Protein AF-A0A4Q2X5S0-F1 (afdb_monomer_lite)

pLDDT: mean 94.08, std 6.02, range [58.75, 98.62]

Radius of gyration: 14.0 Å; chains: 1; bounding box: 38×25×40 Å

Structure (mmCIF, N/CA/C/O backbone):
data_AF-A0A4Q2X5S0-F1
#
_entry.id   AF-A0A4Q2X5S0-F1
#
loop_
_atom_site.group_PDB
_atom_site.id
_atom_site.type_symbol
_atom_site.label_atom_id
_atom_site.label_alt_id
_atom_site.label_comp_id
_atom_site.label_asym_id
_atom_site.label_entity_id
_atom_site.label_seq_id
_atom_site.pdbx_PDB_ins_code
_atom_site.Cartn_x
_atom_site.Cartn_y
_atom_site.Cartn_z
_atom_site.occupancy
_atom_site.B_iso_or_equiv
_atom_site.auth_seq_id
_atom_site.auth_comp_id
_atom_site.auth_asym_id
_atom_site.auth_atom_id
_atom_site.pdbx_PDB_model_num
ATOM 1 N N . THR A 1 1 ? 21.268 5.334 -19.667 1.00 58.75 1 THR A N 1
ATOM 2 C CA . THR A 1 1 ? 20.579 6.146 -18.647 1.00 58.75 1 THR A CA 1
ATOM 3 C C . THR A 1 1 ? 20.308 5.276 -17.442 1.00 58.75 1 THR A C 1
ATOM 5 O O . THR A 1 1 ? 19.791 4.166 -17.600 1.00 58.75 1 THR A O 1
ATOM 8 N N . ASP A 1 2 ? 20.711 5.766 -16.274 1.00 85.69 2 ASP A N 1
ATOM 9 C CA . ASP A 1 2 ? 20.894 4.976 -15.047 1.00 85.69 2 ASP A CA 1
ATOM 10 C C . ASP A 1 2 ? 19.651 4.948 -14.141 1.00 85.69 2 ASP A C 1
ATOM 12 O O . ASP A 1 2 ? 19.705 4.441 -13.032 1.00 85.69 2 ASP A O 1
ATOM 16 N N . GLY A 1 3 ? 18.502 5.426 -14.635 1.00 94.69 3 GLY A N 1
ATOM 17 C CA . GLY A 1 3 ? 17.249 5.488 -13.875 1.00 94.69 3 GLY A CA 1
ATOM 18 C C . GLY A 1 3 ? 17.103 6.769 -13.048 1.00 94.69 3 GLY A C 1
ATOM 19 O O . GLY A 1 3 ? 17.934 7.672 -13.116 1.00 94.69 3 GLY A O 1
ATOM 20 N N . TRP A 1 4 ? 16.010 6.853 -12.294 1.00 95.94 4 TRP A N 1
ATOM 21 C CA . TRP A 1 4 ? 15.660 7.961 -11.409 1.00 95.94 4 TRP A CA 1
ATOM 22 C C . TRP A 1 4 ? 15.811 7.544 -9.952 1.00 95.94 4 TRP A C 1
ATOM 24 O O . TRP A 1 4 ? 15.321 6.489 -9.553 1.00 95.94 4 TRP A O 1
ATOM 34 N N . ASN A 1 5 ? 16.440 8.400 -9.147 1.00 95.69 5 ASN A N 1
ATOM 35 C CA . ASN A 1 5 ? 16.454 8.241 -7.697 1.00 95.69 5 ASN A CA 1
ATOM 36 C C . ASN A 1 5 ? 15.130 8.751 -7.116 1.00 95.69 5 ASN A C 1
ATOM 38 O O . ASN A 1 5 ? 14.863 9.952 -7.146 1.00 95.69 5 ASN A O 1
ATOM 42 N N . VAL A 1 6 ? 14.326 7.847 -6.564 1.00 95.81 6 VAL A N 1
ATOM 43 C CA . VAL A 1 6 ? 13.029 8.140 -5.950 1.00 95.81 6 VAL A CA 1
ATOM 44 C C . VAL A 1 6 ? 13.127 7.915 -4.446 1.00 95.81 6 VAL A C 1
ATOM 46 O O . VAL A 1 6 ? 13.444 6.817 -3.991 1.00 95.81 6 VAL A O 1
ATOM 49 N N . GLY A 1 7 ? 12.880 8.964 -3.662 1.00 94.75 7 GLY A N 1
ATOM 50 C CA . GLY A 1 7 ? 12.766 8.848 -2.210 1.00 94.75 7 GLY A CA 1
ATOM 51 C C . GLY A 1 7 ? 11.432 8.213 -1.827 1.00 94.75 7 GLY A C 1
ATOM 52 O O . GLY A 1 7 ? 10.392 8.621 -2.336 1.00 94.75 7 GLY A O 1
ATOM 53 N N . VAL A 1 8 ? 11.460 7.240 -0.921 1.00 92.75 8 VAL A N 1
ATOM 54 C CA . VAL A 1 8 ? 10.259 6.586 -0.389 1.00 92.75 8 VAL A CA 1
ATOM 55 C C . VAL A 1 8 ? 10.245 6.664 1.128 1.00 92.75 8 VAL A C 1
ATOM 57 O O . VAL A 1 8 ? 11.291 6.594 1.775 1.00 92.75 8 VAL A O 1
ATOM 60 N N . ARG A 1 9 ? 9.050 6.825 1.697 1.00 89.88 9 ARG A N 1
ATOM 61 C CA . ARG A 1 9 ? 8.825 6.882 3.142 1.00 89.88 9 ARG A CA 1
ATOM 62 C C . ARG A 1 9 ? 7.546 6.113 3.493 1.00 89.88 9 ARG A C 1
ATOM 64 O O . ARG A 1 9 ? 6.507 6.746 3.672 1.00 89.88 9 ARG A O 1
ATOM 71 N N . PRO A 1 10 ? 7.588 4.767 3.535 1.00 80.62 10 PRO A N 1
ATOM 72 C CA . PRO A 1 10 ? 6.411 3.976 3.879 1.00 80.62 10 PRO A CA 1
ATOM 73 C C . PRO A 1 10 ? 5.947 4.239 5.319 1.00 80.62 10 PRO A C 1
ATOM 75 O O . PRO A 1 10 ? 4.756 4.257 5.569 1.00 80.62 10 PRO A O 1
ATOM 78 N N . GLY A 1 11 ? 6.835 4.541 6.271 1.00 80.69 11 GLY A N 1
ATOM 79 C CA . GLY A 1 11 ? 6.453 4.778 7.672 1.00 80.69 11 GLY A CA 1
ATOM 80 C C . GLY A 1 11 ? 7.055 6.048 8.272 1.00 80.69 11 GLY A C 1
ATOM 81 O O . GLY A 1 11 ? 7.898 6.703 7.661 1.00 80.69 11 GLY A O 1
ATOM 82 N N . LYS A 1 12 ? 6.669 6.391 9.512 1.00 75.25 12 LYS A N 1
ATOM 83 C CA . LYS A 1 12 ? 7.259 7.538 10.240 1.00 75.25 12 LYS A CA 1
ATOM 84 C C . LYS A 1 12 ? 8.784 7.452 10.301 1.00 75.25 12 LYS A C 1
ATOM 86 O O . LYS A 1 12 ? 9.442 8.430 9.954 1.00 75.25 12 LYS A O 1
ATOM 91 N N . GLU A 1 13 ? 9.296 6.274 10.646 1.00 76.19 13 GLU A N 1
ATOM 92 C CA . GLU A 1 13 ? 10.727 6.008 10.841 1.00 76.19 13 GLU A CA 1
ATOM 93 C C . GLU A 1 13 ? 11.390 5.317 9.637 1.00 76.19 13 GLU A C 1
ATOM 95 O O . GLU A 1 13 ? 12.613 5.261 9.543 1.00 76.19 13 GLU A O 1
ATOM 100 N N . GLN A 1 14 ? 10.604 4.794 8.690 1.00 77.12 14 GLN A N 1
ATOM 101 C CA . GLN A 1 14 ? 11.138 4.104 7.516 1.00 77.12 14 GLN A CA 1
ATOM 102 C C . GLN A 1 14 ? 11.227 5.059 6.332 1.00 77.12 14 GLN A C 1
ATOM 104 O O . GLN A 1 14 ? 10.208 5.496 5.799 1.00 77.12 14 GLN A O 1
ATOM 109 N N . SER A 1 15 ? 12.453 5.342 5.896 1.00 86.19 15 SER A N 1
ATOM 110 C CA . SER A 1 15 ? 12.733 6.071 4.661 1.00 86.19 15 SER A CA 1
ATOM 111 C C . SER A 1 15 ? 13.869 5.412 3.885 1.00 86.19 15 SER A C 1
ATOM 113 O O . SER A 1 15 ? 14.741 4.766 4.463 1.00 86.19 15 SER A O 1
ATOM 115 N N . GLY A 1 16 ? 13.849 5.555 2.564 1.00 89.00 16 GLY A N 1
ATOM 116 C CA . GLY A 1 16 ? 14.838 4.961 1.675 1.00 89.00 16 GLY A CA 1
ATOM 117 C C . GLY A 1 16 ? 14.879 5.641 0.313 1.00 89.00 16 GLY A C 1
ATOM 118 O O . GLY A 1 16 ? 14.102 6.553 0.022 1.00 89.00 16 GLY A O 1
ATOM 119 N N . LYS A 1 17 ? 15.808 5.197 -0.533 1.00 92.81 17 LYS A N 1
ATOM 120 C CA . LYS A 1 17 ? 15.921 5.623 -1.931 1.00 92.81 17 LYS A CA 1
ATOM 121 C C . LYS A 1 17 ? 15.850 4.399 -2.832 1.00 92.81 17 LYS A C 1
ATOM 123 O O . LYS A 1 17 ? 16.518 3.404 -2.567 1.00 92.81 17 LYS A O 1
ATOM 128 N N . LEU A 1 18 ? 15.065 4.500 -3.894 1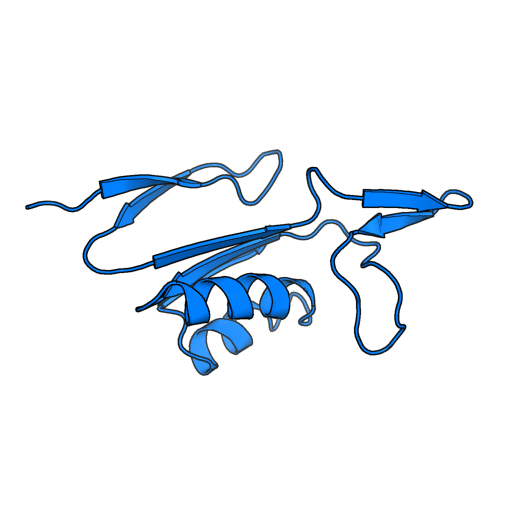.00 93.12 18 LEU A N 1
ATOM 129 C CA . LEU A 1 18 ? 14.941 3.498 -4.945 1.00 93.12 18 LEU A CA 1
ATOM 130 C C . LEU A 1 18 ? 15.533 4.061 -6.234 1.00 93.12 18 LEU A C 1
ATOM 132 O O . LEU A 1 18 ? 15.276 5.214 -6.573 1.00 93.12 18 LEU A O 1
ATOM 136 N N . LEU A 1 19 ? 16.291 3.248 -6.966 1.00 95.19 19 LEU A N 1
ATOM 137 C CA . LEU A 1 19 ? 16.727 3.577 -8.320 1.00 95.19 19 LEU A CA 1
ATOM 138 C C . LEU A 1 19 ? 15.785 2.890 -9.311 1.00 95.19 19 LEU A C 1
ATOM 140 O O . LEU A 1 19 ? 15.792 1.666 -9.421 1.00 95.19 19 LEU A O 1
ATOM 144 N N . LEU A 1 20 ? 14.951 3.664 -10.007 1.00 95.94 20 LEU A N 1
ATOM 145 C CA . LEU A 1 20 ? 13.900 3.133 -10.877 1.00 95.94 20 LEU A CA 1
ATOM 146 C C . LEU A 1 20 ? 14.154 3.454 -12.345 1.00 95.94 20 LEU A C 1
ATOM 148 O O . LEU A 1 20 ? 14.472 4.582 -12.717 1.00 95.94 20 LEU A O 1
ATOM 152 N N . LYS A 1 21 ? 13.946 2.464 -13.209 1.00 96.31 21 LYS A N 1
ATOM 153 C CA . LYS A 1 21 ? 14.014 2.617 -14.662 1.00 96.31 21 LYS A CA 1
ATOM 154 C C . LYS A 1 21 ? 12.914 1.783 -15.298 1.00 96.31 21 LYS A C 1
ATOM 156 O O . LYS A 1 21 ? 12.865 0.583 -15.059 1.00 96.31 21 LYS A O 1
ATOM 161 N N . ASN A 1 22 ? 12.072 2.412 -16.121 1.00 96.25 22 ASN A N 1
ATOM 162 C CA . ASN A 1 22 ? 10.938 1.758 -16.792 1.00 96.25 22 ASN A CA 1
ATOM 163 C C . ASN A 1 22 ? 10.038 0.968 -15.818 1.00 96.25 22 ASN A C 1
ATOM 165 O O . ASN A 1 22 ? 9.612 -0.142 -16.122 1.00 96.25 22 ASN A O 1
ATOM 169 N N . ALA A 1 23 ? 9.800 1.533 -14.634 1.00 97.12 23 ALA A N 1
ATOM 170 C CA . ALA A 1 23 ? 8.991 0.952 -13.571 1.00 97.12 23 AL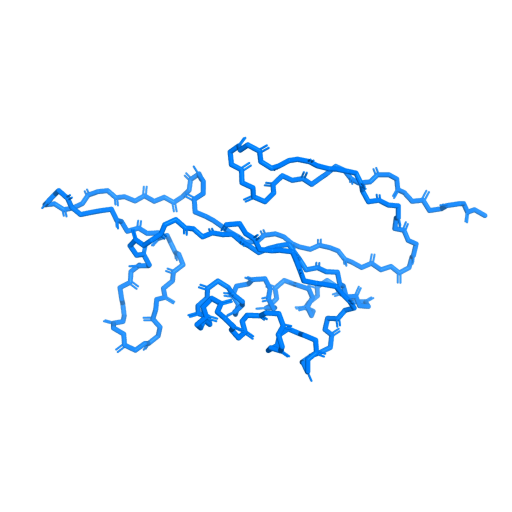A A CA 1
ATOM 171 C C . ALA A 1 23 ? 8.196 2.060 -12.876 1.00 97.12 23 ALA A C 1
ATOM 173 O O . ALA A 1 23 ? 8.576 3.233 -12.935 1.00 97.12 23 ALA A O 1
ATOM 174 N N . ALA A 1 24 ? 7.123 1.676 -12.197 1.00 98.25 24 ALA A N 1
ATOM 175 C CA . ALA A 1 24 ? 6.321 2.556 -11.366 1.00 98.25 24 ALA A CA 1
ATOM 176 C C . ALA A 1 24 ? 6.457 2.185 -9.890 1.00 98.25 24 ALA A C 1
ATOM 178 O O . ALA A 1 24 ? 6.727 1.031 -9.548 1.00 98.25 24 ALA A O 1
ATOM 179 N N . VAL A 1 25 ? 6.252 3.176 -9.026 1.00 98.12 25 VAL A N 1
ATOM 180 C CA . VAL A 1 25 ? 6.181 2.996 -7.580 1.00 98.12 25 VAL A CA 1
ATOM 181 C C . VAL A 1 25 ? 4.994 3.772 -7.026 1.00 98.12 25 VAL A C 1
ATOM 183 O O . VAL A 1 25 ? 4.803 4.935 -7.378 1.00 98.12 25 VAL A O 1
ATOM 186 N N . SER A 1 26 ? 4.229 3.140 -6.142 1.00 98.00 26 SER A N 1
ATOM 187 C CA . SER A 1 26 ? 3.138 3.777 -5.397 1.00 98.00 26 SER A CA 1
ATOM 188 C C . SER A 1 26 ? 3.274 3.449 -3.918 1.00 98.00 26 SER A C 1
ATOM 190 O O . SER A 1 26 ? 3.828 2.412 -3.558 1.00 98.00 26 SER A O 1
ATOM 192 N N . THR A 1 27 ? 2.801 4.342 -3.052 1.00 96.44 27 THR A N 1
ATOM 193 C CA . THR A 1 27 ? 2.748 4.103 -1.606 1.00 96.44 27 THR A CA 1
ATOM 194 C C . THR A 1 27 ? 1.356 4.424 -1.093 1.00 96.44 27 THR A C 1
ATOM 196 O O . THR A 1 27 ? 0.872 5.534 -1.299 1.00 96.44 27 THR A O 1
ATOM 199 N N . SER A 1 28 ? 0.747 3.474 -0.395 1.00 96.19 28 SER A N 1
ATOM 200 C CA . SER A 1 28 ? -0.481 3.675 0.370 1.00 96.19 28 SER A CA 1
ATOM 201 C C . SER A 1 28 ? -0.157 3.533 1.846 1.00 96.19 28 SER A C 1
ATOM 203 O O . SER A 1 28 ? 0.709 2.750 2.230 1.00 96.19 28 SER A O 1
ATOM 205 N N . GLY A 1 29 ? -0.834 4.303 2.681 1.00 93.69 29 GLY A N 1
ATOM 206 C CA . GLY A 1 29 ? -0.643 4.250 4.118 1.00 93.69 29 GLY A CA 1
ATOM 207 C C . GLY A 1 29 ? -1.437 5.331 4.819 1.00 93.69 29 GLY A C 1
ATOM 208 O O . GLY A 1 29 ? -2.046 6.194 4.191 1.00 93.69 29 GLY A O 1
ATOM 209 N N . ASP A 1 30 ? -1.440 5.289 6.138 1.00 91.19 30 ASP A N 1
ATOM 210 C CA . ASP A 1 30 ? -2.360 6.073 6.955 1.00 91.19 30 ASP A CA 1
ATOM 211 C C . ASP A 1 30 ? -1.699 7.257 7.680 1.00 91.19 30 ASP A C 1
ATOM 213 O O . ASP A 1 30 ? -2.334 7.918 8.500 1.00 91.19 30 ASP A O 1
ATOM 217 N N . LEU A 1 31 ? -0.437 7.559 7.358 1.00 87.00 31 LEU A N 1
ATOM 218 C CA . LEU A 1 31 ? 0.369 8.572 8.045 1.00 87.00 31 LEU A CA 1
ATOM 219 C C . LEU A 1 31 ? -0.288 9.962 8.091 1.00 87.00 31 LEU A C 1
ATOM 221 O O . LEU A 1 31 ? -0.139 10.679 9.080 1.00 87.00 31 LEU A O 1
ATOM 225 N N . HIS A 1 32 ? -0.989 10.341 7.020 1.00 86.94 32 HIS A N 1
ATOM 226 C CA . HIS A 1 32 ? -1.559 11.681 6.854 1.00 86.94 32 HIS A CA 1
ATOM 227 C C . HIS A 1 32 ? -3.090 11.712 6.866 1.00 86.94 32 HIS A C 1
ATOM 229 O O . HIS A 1 32 ? -3.669 12.752 7.165 1.00 86.94 32 HIS A O 1
ATOM 235 N N . GLN A 1 33 ? -3.748 10.600 6.533 1.00 92.50 33 GLN A N 1
ATOM 236 C CA . GLN A 1 33 ? -5.196 10.540 6.336 1.00 92.50 33 GLN A CA 1
ATOM 237 C C . GLN A 1 33 ? -5.821 9.501 7.268 1.00 92.50 33 GLN A C 1
ATOM 239 O O . GLN A 1 33 ? -5.893 8.309 6.954 1.00 92.50 33 GLN A O 1
ATOM 244 N N . SER A 1 34 ? -6.265 9.989 8.425 1.00 95.12 34 SER A N 1
ATOM 245 C CA . SER A 1 34 ? -6.989 9.232 9.444 1.00 95.12 34 SER A CA 1
ATOM 246 C C . SER A 1 34 ? -7.832 10.157 10.318 1.00 95.12 34 SER A C 1
ATOM 248 O O . SER A 1 34 ? -7.489 11.329 10.466 1.00 95.12 34 SER A O 1
ATOM 250 N N . ILE A 1 35 ? -8.864 9.614 10.955 1.00 96.19 35 ILE A N 1
ATOM 251 C CA . ILE A 1 35 ? -9.723 10.311 11.919 1.00 96.19 35 ILE A CA 1
ATOM 252 C C . ILE A 1 35 ? -9.825 9.510 13.219 1.00 96.19 35 ILE A C 1
ATOM 254 O O . ILE A 1 35 ? -9.682 8.291 13.203 1.00 96.19 35 ILE A O 1
ATOM 258 N N . GLU A 1 36 ? -10.073 10.178 14.344 1.00 96.62 36 GLU A N 1
ATOM 259 C CA . GLU A 1 36 ? -10.389 9.526 15.616 1.00 96.62 36 GLU A CA 1
ATOM 260 C C . GLU A 1 36 ? -11.873 9.707 15.948 1.00 96.62 36 GLU A C 1
ATOM 262 O O . GLU A 1 36 ? -12.398 10.820 15.898 1.00 96.62 36 GLU A O 1
ATOM 267 N N . ILE A 1 37 ? -12.554 8.607 16.268 1.00 97.12 37 ILE A N 1
ATOM 268 C CA . ILE A 1 37 ? -13.974 8.576 16.621 1.00 97.12 37 ILE A CA 1
ATOM 269 C C . ILE A 1 37 ? -14.108 7.732 17.887 1.00 97.12 37 ILE A C 1
ATOM 271 O O . ILE A 1 37 ? -13.781 6.548 17.886 1.00 97.12 37 ILE A O 1
ATOM 275 N N . GLY A 1 38 ? -14.562 8.342 18.986 1.00 96.31 38 GLY A N 1
ATOM 276 C CA . GLY A 1 38 ? -14.763 7.631 20.254 1.00 96.31 38 GLY A CA 1
ATOM 277 C C . GLY A 1 38 ? -13.491 6.991 20.826 1.00 96.31 38 GLY A C 1
ATOM 278 O O . GLY A 1 38 ? -13.568 5.916 21.411 1.00 96.31 38 GLY A O 1
ATOM 279 N N . GLY A 1 39 ? -12.323 7.612 20.623 1.00 96.38 39 GLY A N 1
ATOM 280 C CA . GLY A 1 39 ? -11.028 7.095 21.084 1.00 96.38 39 GLY A CA 1
ATOM 281 C C . GLY A 1 39 ? -10.413 6.006 20.197 1.00 96.38 39 GLY A C 1
ATOM 282 O O . GLY A 1 39 ? -9.352 5.480 20.526 1.00 96.38 39 GLY A O 1
ATOM 283 N N . VAL A 1 40 ? -11.052 5.656 19.075 1.00 96.06 40 VAL A N 1
ATOM 284 C CA . VAL A 1 40 ? -10.514 4.709 18.091 1.00 96.06 40 VAL A CA 1
ATOM 285 C C . VAL A 1 40 ? -10.119 5.462 16.829 1.00 96.06 40 VAL A C 1
ATOM 287 O O . VAL A 1 40 ? -10.899 6.238 16.276 1.00 96.06 40 VAL A O 1
ATOM 290 N N . ARG A 1 41 ? -8.892 5.232 16.364 1.00 95.19 41 ARG A N 1
ATOM 291 C CA . ARG A 1 41 ? -8.377 5.810 15.124 1.00 95.19 41 ARG A CA 1
ATOM 292 C C . ARG A 1 41 ? -8.764 4.948 13.924 1.00 95.19 41 ARG A C 1
ATOM 294 O O . ARG A 1 41 ? -8.599 3.736 13.968 1.00 95.19 41 ARG A O 1
ATOM 301 N N . TYR A 1 42 ? -9.185 5.586 12.838 1.00 97.00 42 TYR A N 1
ATOM 302 C CA . TYR A 1 42 ? -9.577 4.971 11.574 1.00 97.00 42 TYR A CA 1
ATOM 303 C C . TYR A 1 42 ? -8.803 5.605 10.415 1.00 97.00 42 TYR A C 1
ATOM 305 O O . TYR A 1 42 ? -8.818 6.824 10.240 1.00 97.00 42 TYR A O 1
ATOM 313 N N . SER A 1 43 ? -8.123 4.785 9.617 1.00 96.81 43 SER A N 1
ATOM 314 C CA . SER A 1 43 ? -7.516 5.187 8.344 1.00 96.81 43 SER A CA 1
ATOM 315 C C . SER A 1 43 ? -8.582 5.493 7.282 1.00 96.81 43 SER A C 1
ATOM 317 O O . SER A 1 43 ? -9.702 4.997 7.354 1.00 96.81 43 SER A O 1
ATOM 319 N N . HIS A 1 44 ? -8.222 6.259 6.251 1.00 96.62 44 HIS A N 1
ATOM 320 C CA . HIS A 1 44 ? -9.027 6.369 5.025 1.00 96.62 44 HIS A CA 1
ATOM 321 C C . HIS A 1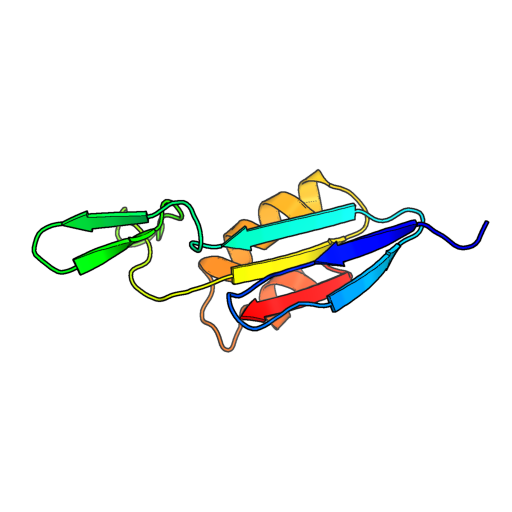 44 ? -9.020 5.084 4.169 1.00 96.62 44 HIS A C 1
ATOM 323 O O . HIS A 1 44 ? -9.844 4.939 3.269 1.00 96.62 44 HIS A O 1
ATOM 329 N N . ILE A 1 45 ? -8.100 4.151 4.439 1.00 97.06 45 ILE A N 1
ATOM 330 C CA . ILE A 1 45 ? -8.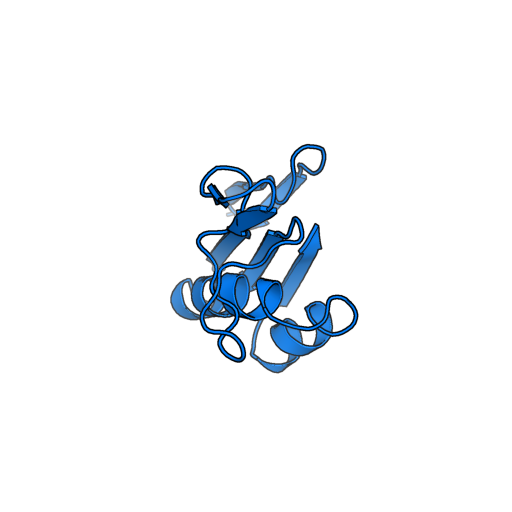074 2.834 3.799 1.00 97.06 45 ILE A CA 1
ATOM 331 C C . ILE A 1 45 ? -9.118 1.954 4.483 1.00 97.06 45 ILE A C 1
ATOM 333 O O . ILE A 1 45 ? -9.002 1.668 5.677 1.00 97.06 45 ILE A O 1
ATOM 337 N N . ILE A 1 46 ? -10.121 1.533 3.719 1.00 97.19 46 ILE A N 1
ATOM 338 C CA . ILE A 1 46 ? -11.276 0.784 4.215 1.00 97.19 46 ILE A CA 1
ATOM 339 C C . ILE A 1 46 ? -10.997 -0.719 4.201 1.00 97.19 46 ILE A C 1
ATOM 341 O O . ILE A 1 46 ? -10.549 -1.270 3.196 1.00 97.19 46 ILE A O 1
ATOM 345 N N . ASP A 1 47 ? -11.309 -1.385 5.309 1.00 95.81 47 ASP A N 1
ATOM 346 C CA . ASP A 1 47 ? -11.446 -2.834 5.359 1.00 95.81 47 ASP A CA 1
ATOM 347 C C . ASP A 1 47 ? -12.767 -3.232 4.671 1.00 95.81 47 ASP A C 1
ATOM 349 O O . ASP A 1 47 ? -13.846 -2.896 5.172 1.00 95.81 47 ASP A O 1
ATOM 353 N N . PRO A 1 48 ? -12.722 -3.954 3.538 1.00 95.69 48 PRO A N 1
ATOM 354 C CA . PRO A 1 48 ? -13.917 -4.317 2.785 1.00 95.69 48 PRO A CA 1
ATOM 355 C C . PRO A 1 48 ? -14.846 -5.283 3.535 1.00 95.69 48 PRO A C 1
ATOM 357 O O . PRO A 1 48 ? -16.008 -5.399 3.158 1.00 95.69 48 PRO A O 1
ATOM 360 N N . VAL A 1 49 ? -14.369 -5.978 4.576 1.00 95.06 49 VAL A N 1
ATOM 361 C CA . VAL A 1 49 ? -15.191 -6.894 5.384 1.00 95.06 49 VAL A CA 1
ATOM 362 C C . VAL A 1 49 ? -16.058 -6.120 6.373 1.00 95.06 49 VAL A C 1
ATOM 364 O O . VAL A 1 49 ? -17.214 -6.477 6.590 1.00 95.06 49 VAL A O 1
ATOM 367 N N . THR A 1 50 ? -15.510 -5.065 6.978 1.00 95.81 50 THR A N 1
ATOM 368 C CA . THR A 1 50 ? -16.200 -4.295 8.029 1.00 95.81 50 THR A CA 1
ATOM 369 C C . THR A 1 50 ? -16.839 -3.006 7.514 1.00 95.81 50 THR A C 1
ATOM 371 O O . THR A 1 50 ? -17.736 -2.474 8.164 1.00 95.81 50 THR A O 1
ATOM 374 N N . GLY A 1 51 ? -16.384 -2.488 6.369 1.00 97.06 51 GLY A N 1
ATOM 375 C CA . GLY A 1 51 ? -16.774 -1.177 5.844 1.00 97.06 51 GLY A CA 1
ATOM 376 C C . GLY A 1 51 ? -16.170 0.003 6.613 1.00 97.06 51 GLY A C 1
ATOM 377 O O . GLY A 1 51 ? -16.532 1.150 6.355 1.00 97.06 51 GLY A O 1
ATOM 378 N N . LEU A 1 52 ? -15.261 -0.259 7.555 1.00 97.38 52 LEU A N 1
ATOM 379 C CA . LEU A 1 52 ? -14.619 0.750 8.393 1.00 97.38 52 LEU A CA 1
ATOM 380 C C . LEU A 1 52 ? -13.164 0.966 7.979 1.00 97.38 52 LEU A C 1
ATOM 382 O O . LEU A 1 52 ? -12.525 0.097 7.389 1.00 97.38 52 LEU A O 1
ATOM 386 N N . GLY A 1 53 ? -12.622 2.130 8.332 1.00 97.44 53 GLY A N 1
ATOM 387 C CA . GLY A 1 53 ? -11.193 2.395 8.199 1.00 97.44 53 GLY A CA 1
ATOM 388 C C . GLY A 1 53 ? -10.345 1.410 9.005 1.00 97.44 53 GLY A C 1
ATOM 389 O O . GLY A 1 53 ? -10.715 1.017 10.112 1.00 97.44 53 GLY A O 1
ATOM 390 N N . LEU A 1 54 ? -9.177 1.036 8.486 1.00 96.06 54 LEU A N 1
ATOM 391 C CA . LEU A 1 54 ? -8.215 0.228 9.237 1.00 96.06 54 LEU A CA 1
ATOM 392 C C . LEU A 1 54 ? -7.789 0.962 10.519 1.00 96.06 54 LEU A C 1
ATOM 394 O O . LEU A 1 54 ? -7.479 2.153 10.485 1.00 96.06 54 LEU A O 1
ATOM 398 N N . THR A 1 55 ? -7.758 0.245 11.643 1.00 95.25 55 THR A N 1
ATOM 399 C CA . THR A 1 55 ? -7.431 0.819 12.962 1.00 95.25 55 THR A CA 1
ATOM 400 C C . THR A 1 55 ? -5.963 0.662 13.353 1.00 95.25 55 THR A C 1
ATOM 402 O O . THR A 1 55 ? -5.458 1.384 14.212 1.00 95.25 55 THR A O 1
ATOM 405 N N . ARG A 1 56 ? -5.253 -0.262 12.700 1.00 90.81 56 ARG A N 1
ATOM 406 C CA . ARG A 1 56 ? -3.801 -0.421 12.824 1.00 90.81 56 ARG A CA 1
ATOM 407 C C . ARG A 1 56 ? -3.077 0.584 11.931 1.00 90.81 56 ARG A C 1
ATOM 409 O O . ARG A 1 56 ? -3.550 0.882 10.836 1.00 90.81 56 ARG A O 1
ATOM 416 N N . HIS A 1 57 ? -1.905 1.030 12.373 1.00 90.50 57 HIS A N 1
ATOM 417 C CA . HIS A 1 57 ? -0.966 1.697 11.478 1.00 90.50 57 HIS A CA 1
ATOM 418 C C . HIS A 1 57 ? -0.515 0.739 10.386 1.00 90.50 57 HIS A C 1
ATOM 420 O O . HIS A 1 57 ? -0.268 -0.438 10.656 1.00 90.50 57 HIS A O 1
ATOM 426 N N . ILE A 1 58 ? -0.479 1.240 9.157 1.00 90.75 58 ILE A N 1
ATOM 427 C CA . ILE A 1 58 ? -0.140 0.430 7.998 1.00 90.75 58 ILE A CA 1
ATOM 428 C C . ILE A 1 58 ? 0.373 1.306 6.869 1.00 90.75 58 ILE A C 1
ATOM 430 O O . ILE A 1 58 ? -0.185 2.369 6.579 1.00 90.75 58 ILE A O 1
ATOM 434 N N . ALA A 1 59 ? 1.387 0.805 6.179 1.00 94.56 59 ALA A N 1
ATOM 435 C CA . ALA A 1 59 ? 1.762 1.297 4.873 1.00 94.56 59 ALA A CA 1
ATOM 436 C C . ALA A 1 59 ? 2.353 0.207 3.985 1.00 94.56 59 ALA A C 1
ATOM 438 O O . ALA A 1 59 ? 2.936 -0.767 4.461 1.00 94.56 59 ALA A O 1
ATOM 439 N N . ALA A 1 60 ? 2.226 0.405 2.679 1.00 95.62 60 ALA A N 1
ATOM 440 C CA . ALA A 1 60 ? 2.824 -0.432 1.659 1.00 95.62 60 ALA A CA 1
ATOM 441 C C . ALA A 1 60 ? 3.360 0.433 0.515 1.00 95.62 60 ALA A C 1
ATOM 443 O O . ALA A 1 60 ? 2.623 1.224 -0.072 1.00 95.62 60 ALA A O 1
ATOM 444 N N . THR A 1 61 ? 4.633 0.251 0.174 1.00 97.12 61 THR A N 1
ATOM 445 C CA . THR A 1 61 ? 5.262 0.766 -1.045 1.00 97.12 61 THR A CA 1
ATOM 446 C C . THR A 1 61 ? 5.436 -0.386 -2.028 1.00 97.12 61 THR A C 1
ATOM 448 O O . THR A 1 61 ? 6.062 -1.396 -1.700 1.00 97.12 61 THR A O 1
ATOM 451 N N . ILE A 1 62 ? 4.900 -0.231 -3.237 1.00 98.00 62 ILE A N 1
ATOM 452 C CA . ILE A 1 62 ? 4.894 -1.266 -4.275 1.00 98.00 62 ILE A CA 1
ATOM 453 C C . ILE A 1 62 ? 5.659 -0.782 -5.489 1.00 98.00 62 ILE A C 1
ATOM 455 O O . ILE A 1 62 ? 5.399 0.318 -5.970 1.00 98.00 62 ILE A O 1
ATOM 459 N N . ILE A 1 63 ? 6.540 -1.629 -6.018 1.00 98.31 63 ILE A N 1
ATOM 460 C CA . ILE A 1 63 ? 7.183 -1.425 -7.319 1.00 98.31 63 ILE A CA 1
ATOM 461 C C . ILE A 1 63 ? 6.549 -2.388 -8.322 1.00 98.31 63 ILE A C 1
ATOM 463 O O . ILE A 1 63 ? 6.470 -3.586 -8.054 1.00 98.31 63 ILE A O 1
ATOM 467 N N . ALA A 1 64 ? 6.122 -1.887 -9.479 1.00 98.56 64 ALA A N 1
ATOM 468 C CA . ALA A 1 64 ? 5.541 -2.698 -10.550 1.00 98.56 64 ALA A CA 1
ATOM 469 C C . ALA A 1 64 ? 5.917 -2.161 -11.940 1.00 98.56 64 ALA A C 1
ATOM 471 O O . ALA A 1 64 ? 6.571 -1.124 -12.075 1.00 98.56 64 ALA A O 1
ATOM 472 N N . LYS A 1 65 ? 5.497 -2.874 -12.992 1.00 98.25 65 LYS A N 1
ATOM 473 C CA . LYS A 1 65 ? 5.757 -2.482 -14.389 1.00 98.25 65 LYS A CA 1
ATOM 474 C C . LYS A 1 65 ? 5.046 -1.181 -14.795 1.00 98.25 65 LYS A C 1
ATOM 476 O O . LYS A 1 65 ? 5.544 -0.459 -15.652 1.00 98.25 65 LYS A O 1
ATOM 481 N N . ASP A 1 66 ? 3.892 -0.893 -14.193 1.00 98.44 66 ASP A N 1
ATOM 482 C CA . ASP A 1 66 ? 3.047 0.262 -14.495 1.00 98.44 66 ASP A CA 1
ATOM 483 C C . ASP A 1 66 ? 2.367 0.807 -13.232 1.00 98.44 66 ASP A C 1
ATOM 485 O O . ASP A 1 66 ? 2.241 0.112 -12.220 1.00 98.44 66 ASP A O 1
ATOM 489 N N . ALA A 1 67 ? 1.967 2.080 -13.302 1.00 98.38 67 ALA A N 1
ATOM 490 C CA . ALA A 1 67 ? 1.441 2.822 -12.159 1.00 98.38 67 ALA A CA 1
ATOM 491 C C . ALA A 1 67 ? 0.076 2.307 -11.695 1.00 98.38 67 ALA A C 1
ATOM 493 O O . ALA A 1 67 ? -0.202 2.314 -10.503 1.00 98.38 67 ALA A O 1
ATOM 494 N N . THR A 1 68 ? -0.760 1.822 -12.616 1.00 98.56 68 THR A N 1
ATOM 495 C CA . THR A 1 68 ? -2.068 1.250 -12.276 1.00 98.56 68 THR A CA 1
ATOM 496 C C . THR A 1 68 ? -1.904 0.021 -11.388 1.00 98.56 68 THR A C 1
ATOM 498 O O . THR A 1 68 ? -2.586 -0.109 -10.375 1.00 98.56 68 THR A O 1
ATOM 501 N N . THR A 1 69 ? -0.958 -0.852 -11.733 1.00 98.56 69 THR A N 1
ATOM 502 C CA . THR A 1 69 ? -0.649 -2.050 -10.954 1.00 98.56 69 THR A CA 1
ATOM 503 C C . THR A 1 69 ? -0.036 -1.684 -9.604 1.00 98.56 69 THR A C 1
ATOM 505 O O . THR A 1 69 ? -0.491 -2.194 -8.581 1.00 98.56 69 THR A O 1
ATOM 508 N N . SER A 1 70 ? 0.966 -0.793 -9.561 1.00 98.62 70 SER A N 1
ATOM 509 C CA . SER A 1 70 ? 1.591 -0.415 -8.284 1.00 98.62 70 SER A CA 1
ATOM 510 C C . SER A 1 70 ? 0.601 0.255 -7.333 1.00 98.62 70 SER A C 1
ATOM 512 O O . SER A 1 70 ? 0.621 -0.029 -6.139 1.00 98.62 70 SER A O 1
ATOM 514 N N . ASP A 1 71 ? -0.282 1.109 -7.850 1.00 98.62 71 ASP A N 1
ATOM 515 C CA . ASP A 1 71 ? -1.253 1.859 -7.053 1.00 98.62 71 ASP A CA 1
ATOM 516 C C . ASP A 1 71 ? -2.344 0.962 -6.459 1.00 98.62 71 ASP A C 1
ATOM 518 O O . ASP A 1 71 ? -2.562 0.951 -5.244 1.00 98.62 71 ASP A O 1
ATOM 522 N N . ALA A 1 72 ? -2.956 0.112 -7.291 1.00 98.25 72 ALA A N 1
ATOM 523 C CA . ALA A 1 72 ? -3.968 -0.834 -6.829 1.00 98.25 72 ALA A CA 1
ATOM 524 C C . ALA A 1 72 ? -3.407 -1.786 -5.759 1.00 98.25 72 ALA A C 1
ATOM 526 O O . ALA A 1 72 ? -4.041 -2.032 -4.727 1.00 98.25 72 ALA A O 1
ATOM 527 N N . LEU A 1 73 ? -2.191 -2.295 -5.976 1.00 98.31 73 LEU A N 1
ATOM 528 C CA . LEU A 1 73 ? -1.551 -3.212 -5.039 1.00 98.31 73 LEU A CA 1
ATOM 529 C C . LEU A 1 73 ? -1.098 -2.531 -3.750 1.00 98.31 73 LEU A C 1
ATOM 531 O O . LEU A 1 73 ? -1.105 -3.191 -2.712 1.00 98.31 73 LEU A O 1
ATOM 535 N N . ALA A 1 74 ? -0.741 -1.244 -3.777 1.00 97.81 74 ALA A N 1
ATOM 536 C CA . ALA A 1 74 ? -0.354 -0.527 -2.566 1.00 97.81 74 ALA A CA 1
ATOM 537 C C . ALA A 1 74 ? -1.524 -0.481 -1.577 1.00 97.81 74 ALA A C 1
ATOM 539 O O . ALA A 1 74 ? -1.356 -0.807 -0.402 1.00 97.81 74 ALA A O 1
ATOM 540 N N . THR A 1 75 ? -2.738 -0.234 -2.072 1.00 97.44 75 THR A N 1
ATOM 541 C CA . THR A 1 75 ? -3.952 -0.288 -1.245 1.00 97.44 75 THR A CA 1
ATOM 542 C C . THR A 1 75 ? -4.281 -1.720 -0.814 1.00 97.44 75 THR A C 1
ATOM 544 O O . THR A 1 75 ? -4.524 -1.973 0.369 1.00 97.44 75 THR A O 1
ATOM 547 N N . ALA A 1 76 ? -4.243 -2.685 -1.740 1.00 97.12 76 ALA A N 1
ATOM 548 C CA . ALA A 1 76 ? -4.570 -4.080 -1.437 1.00 97.12 76 ALA A CA 1
ATOM 549 C C . ALA A 1 76 ? -3.636 -4.695 -0.377 1.00 97.12 76 ALA A C 1
ATOM 551 O O . ALA A 1 76 ? -4.089 -5.430 0.503 1.00 97.12 76 ALA A O 1
ATOM 552 N N . CYS A 1 77 ? -2.342 -4.365 -0.417 1.00 97.12 77 CYS A N 1
ATOM 553 C CA . CYS A 1 77 ? -1.363 -4.845 0.557 1.00 97.12 77 CYS A CA 1
ATOM 554 C C . CYS A 1 77 ? -1.571 -4.243 1.953 1.00 97.12 77 CYS A C 1
ATOM 556 O O . CYS A 1 77 ? -1.261 -4.913 2.934 1.00 97.12 77 CYS A O 1
ATOM 558 N N . CYS A 1 78 ? -2.135 -3.034 2.073 1.00 96.06 78 CYS A N 1
ATOM 559 C CA . CYS A 1 78 ? -2.527 -2.489 3.377 1.00 96.06 78 CYS A CA 1
ATOM 560 C C . CYS A 1 78 ? -3.695 -3.267 4.008 1.00 96.06 78 CYS A C 1
ATOM 562 O O . CYS A 1 78 ? -3.743 -3.446 5.228 1.00 96.06 78 CYS A O 1
ATOM 564 N N . VAL A 1 79 ? -4.634 -3.736 3.183 1.00 96.38 79 VAL A N 1
ATOM 565 C CA . VAL A 1 79 ? -5.811 -4.495 3.634 1.00 96.38 79 VAL A CA 1
ATOM 566 C C . VAL A 1 79 ? -5.453 -5.941 3.983 1.00 96.38 79 VAL A C 1
ATOM 568 O O . VAL A 1 79 ? -5.976 -6.479 4.960 1.00 96.38 79 VAL A O 1
ATOM 571 N N . ALA A 1 80 ? -4.550 -6.561 3.219 1.00 94.88 80 ALA A N 1
ATOM 572 C CA . ALA A 1 80 ? -4.135 -7.946 3.411 1.00 94.88 80 ALA A CA 1
ATOM 573 C C . ALA A 1 80 ? -3.621 -8.233 4.842 1.00 94.88 80 ALA A C 1
ATOM 575 O O . ALA A 1 80 ? -3.081 -7.340 5.504 1.00 94.88 80 ALA A O 1
ATOM 576 N N . PRO A 1 81 ? -3.732 -9.491 5.320 1.00 92.12 81 PRO A N 1
ATOM 577 C CA . PRO A 1 81 ? -3.048 -9.917 6.537 1.00 92.12 81 PRO A CA 1
ATOM 578 C C . PRO A 1 81 ? -1.548 -9.579 6.459 1.00 92.12 81 PRO A C 1
ATOM 580 O O . PRO A 1 81 ? -0.941 -9.849 5.416 1.00 92.12 81 PRO A O 1
ATOM 583 N N . PRO A 1 82 ? -0.936 -8.997 7.511 1.00 89.19 82 PRO A N 1
ATOM 584 C CA . PRO A 1 82 ? 0.449 -8.519 7.452 1.00 89.19 82 PRO A CA 1
ATOM 585 C C . PRO A 1 82 ? 1.464 -9.583 7.013 1.00 89.19 82 PRO A C 1
ATOM 587 O O . PRO A 1 82 ? 2.366 -9.300 6.231 1.00 89.19 82 PRO A O 1
ATOM 590 N N . ASP A 1 83 ? 1.273 -10.829 7.446 1.00 92.44 83 ASP A N 1
ATOM 591 C CA . ASP A 1 83 ? 2.093 -11.993 7.094 1.00 92.44 83 ASP A CA 1
ATOM 592 C C . ASP A 1 83 ? 1.955 -12.420 5.621 1.00 92.44 83 ASP A C 1
ATOM 594 O O . ASP A 1 83 ? 2.807 -13.134 5.093 1.00 92.44 83 ASP A O 1
ATOM 598 N N . LYS A 1 84 ? 0.903 -11.961 4.934 1.00 94.94 84 LYS A N 1
ATOM 599 C CA . LYS A 1 84 ? 0.596 -12.306 3.539 1.00 94.94 84 LYS A CA 1
ATOM 600 C C . LYS A 1 84 ? 0.740 -11.146 2.567 1.00 94.94 84 LYS A C 1
ATOM 602 O O . LYS A 1 84 ? 0.791 -11.402 1.368 1.00 94.94 84 LYS A O 1
ATOM 607 N N . ALA A 1 85 ? 0.835 -9.904 3.039 1.00 94.50 85 ALA A N 1
ATOM 608 C CA . ALA A 1 85 ? 0.859 -8.709 2.193 1.00 94.50 85 ALA A CA 1
ATOM 609 C C . ALA A 1 85 ? 1.903 -8.806 1.066 1.00 94.50 85 ALA A C 1
ATOM 611 O O . ALA A 1 85 ? 1.575 -8.620 -0.107 1.00 94.50 85 ALA A O 1
ATOM 612 N N . ARG A 1 86 ? 3.134 -9.216 1.400 1.00 95.88 86 ARG A N 1
ATOM 613 C CA . ARG A 1 86 ? 4.199 -9.424 0.409 1.00 95.88 86 ARG A CA 1
ATOM 614 C C . ARG A 1 86 ? 3.840 -10.494 -0.618 1.00 95.88 86 ARG A C 1
ATOM 616 O O . ARG A 1 86 ? 3.960 -10.250 -1.815 1.00 95.88 86 ARG A O 1
ATOM 623 N N . GLN A 1 87 ? 3.381 -11.663 -0.171 1.00 96.69 87 GLN A N 1
ATOM 624 C CA . GLN A 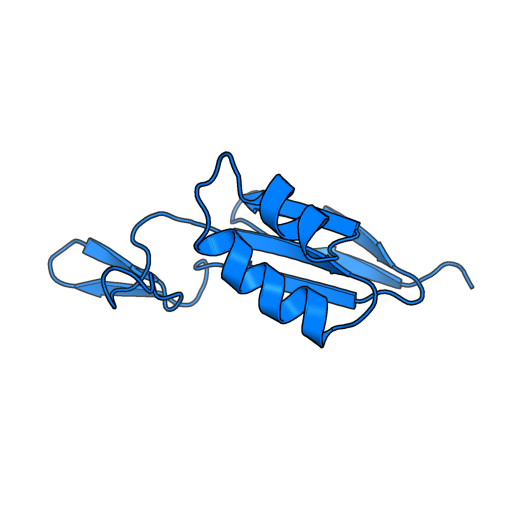1 87 ? 3.012 -12.750 -1.079 1.00 96.69 87 GLN A CA 1
ATOM 625 C C . GLN A 1 87 ? 1.865 -12.339 -2.009 1.00 96.69 87 GLN A C 1
ATOM 627 O O . GLN A 1 87 ? 1.925 -12.624 -3.205 1.00 96.69 87 GLN A O 1
ATOM 632 N N . THR A 1 88 ? 0.853 -11.647 -1.482 1.00 94.62 88 THR A N 1
ATOM 633 C CA . THR A 1 88 ? -0.278 -11.117 -2.252 1.00 94.62 88 THR A CA 1
ATOM 634 C C . THR A 1 88 ? 0.201 -10.175 -3.350 1.00 94.62 88 THR A C 1
ATOM 636 O O . THR A 1 88 ? -0.137 -10.387 -4.512 1.00 94.62 88 THR A O 1
ATOM 639 N N . GLY A 1 89 ? 1.029 -9.182 -3.010 1.00 97.50 89 GLY A N 1
ATOM 640 C CA . GLY A 1 89 ? 1.543 -8.223 -3.987 1.00 97.50 89 GLY A CA 1
ATOM 641 C C . GLY A 1 89 ? 2.377 -8.892 -5.081 1.00 97.50 89 GLY A C 1
ATOM 642 O O . GLY A 1 89 ? 2.111 -8.681 -6.263 1.00 97.50 89 GLY A O 1
ATOM 643 N N . ILE A 1 90 ? 3.335 -9.750 -4.710 1.00 98.25 90 ILE A N 1
ATOM 644 C CA . ILE A 1 90 ? 4.193 -10.448 -5.684 1.00 98.25 90 ILE A CA 1
ATOM 645 C C . ILE A 1 90 ? 3.365 -11.344 -6.615 1.00 98.25 90 ILE A C 1
ATOM 647 O O . ILE A 1 90 ? 3.540 -11.304 -7.831 1.00 98.25 90 ILE A O 1
ATOM 651 N N . SER A 1 91 ? 2.410 -12.104 -6.069 1.00 97.56 91 SER A N 1
ATOM 652 C CA . SER A 1 91 ? 1.551 -12.993 -6.872 1.00 97.56 91 SER A CA 1
ATOM 653 C C . SER A 1 91 ? 0.648 -12.226 -7.844 1.00 97.56 91 SER A C 1
ATOM 655 O O . SER A 1 91 ? 0.225 -12.780 -8.854 1.00 97.56 91 SER A O 1
ATOM 657 N N . ALA A 1 92 ? 0.355 -10.959 -7.545 1.00 96.94 92 ALA A N 1
ATOM 658 C CA . ALA A 1 92 ? -0.508 -10.093 -8.338 1.00 96.94 92 ALA A CA 1
ATOM 659 C C . ALA A 1 92 ? 0.261 -9.145 -9.282 1.00 96.94 92 ALA A C 1
ATOM 661 O O . ALA A 1 92 ? -0.355 -8.308 -9.940 1.00 96.94 92 ALA A O 1
ATOM 662 N N . GLY A 1 93 ? 1.589 -9.284 -9.386 1.00 97.50 93 GLY A N 1
ATOM 663 C CA . GLY A 1 93 ? 2.407 -8.565 -10.369 1.00 97.50 93 GLY A CA 1
ATOM 664 C C . GLY A 1 93 ? 3.276 -7.434 -9.816 1.00 97.50 93 GLY A C 1
ATOM 665 O O . GLY A 1 93 ? 3.845 -6.678 -10.606 1.00 97.50 93 GLY A O 1
ATOM 666 N N . ALA A 1 94 ? 3.414 -7.313 -8.493 1.00 98.19 94 ALA A N 1
ATOM 667 C CA . ALA A 1 94 ? 4.472 -6.494 -7.912 1.00 98.19 94 ALA A CA 1
ATOM 668 C C . ALA A 1 94 ? 5.842 -7.151 -8.132 1.00 98.19 94 ALA A C 1
ATOM 670 O O . ALA A 1 94 ? 6.006 -8.360 -7.975 1.00 98.19 94 ALA A O 1
ATOM 671 N N . THR A 1 95 ? 6.843 -6.334 -8.433 1.00 97.88 95 THR A N 1
ATOM 672 C CA . THR A 1 95 ? 8.250 -6.744 -8.432 1.00 97.88 95 THR A CA 1
ATOM 673 C C . THR A 1 95 ? 8.818 -6.716 -7.014 1.00 97.88 95 THR A C 1
ATOM 675 O O . THR A 1 95 ? 9.611 -7.579 -6.652 1.00 97.88 95 THR A O 1
ATOM 678 N N . GLU A 1 96 ? 8.401 -5.740 -6.203 1.00 96.69 96 GLU A N 1
ATOM 679 C CA . GLU A 1 96 ? 8.799 -5.612 -4.800 1.00 96.69 96 GLU A CA 1
ATOM 680 C C . GLU A 1 96 ? 7.645 -5.061 -3.959 1.00 96.69 96 GLU A C 1
ATOM 682 O O . GLU A 1 96 ? 6.843 -4.253 -4.440 1.00 96.69 96 GLU A O 1
ATOM 687 N N . VAL A 1 97 ? 7.594 -5.487 -2.696 1.00 96.19 97 VAL A N 1
ATOM 688 C CA . VAL A 1 97 ? 6.599 -5.058 -1.709 1.00 96.19 97 VAL A CA 1
ATOM 689 C C . VAL A 1 97 ? 7.318 -4.721 -0.408 1.00 96.19 97 VAL A C 1
ATOM 691 O O . VAL A 1 97 ? 7.919 -5.596 0.215 1.00 96.19 97 VAL A O 1
ATOM 694 N N . ILE A 1 98 ? 7.227 -3.463 0.017 1.00 93.44 98 ILE A N 1
ATOM 695 C CA . ILE A 1 98 ? 7.807 -2.965 1.268 1.00 93.44 98 ILE A CA 1
ATOM 696 C C . ILE A 1 98 ? 6.653 -2.538 2.173 1.00 93.44 98 ILE A C 1
ATOM 698 O O . ILE A 1 98 ? 5.881 -1.666 1.786 1.00 93.44 98 ILE A O 1
ATOM 702 N N . THR A 1 99 ? 6.529 -3.126 3.362 1.00 91.31 99 THR A N 1
ATOM 703 C CA . THR A 1 99 ? 5.456 -2.809 4.321 1.00 91.31 99 THR A CA 1
ATOM 704 C C . THR A 1 99 ? 6.008 -2.271 5.635 1.00 91.31 99 THR A C 1
ATOM 706 O O . THR A 1 99 ? 7.077 -2.703 6.073 1.00 91.31 99 THR A O 1
ATOM 709 N N . ALA A 1 100 ? 5.263 -1.371 6.275 1.00 86.19 100 ALA A N 1
ATOM 710 C CA . ALA A 1 100 ? 5.591 -0.762 7.564 1.00 86.19 100 ALA A CA 1
ATOM 711 C C . A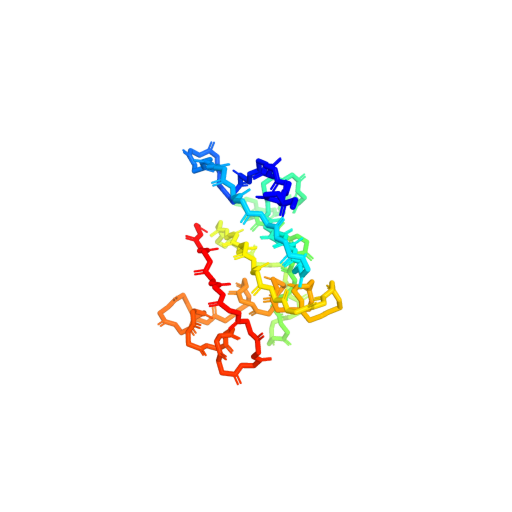LA A 1 100 ? 4.367 -0.681 8.481 1.00 86.19 100 ALA A C 1
ATOM 713 O O . ALA A 1 100 ? 3.238 -0.559 7.946 1.00 86.19 100 ALA A O 1
#

Foldseek 3Di:
DFADWDWDDQDPPDIDTDGDDLKDKDKDWQPPAWDDDPNFIFGPLAQPVVRTGDRDGKMKMFIFNDHVLNHVLRSVLRNDDVVCSQVVSVVSGTPGMDMD

Secondary structure (DSSP, 8-state):
---EEEEE-SSSS--EEEEESS-EEEEEESSS-EEEETTEEEESSB-TTTSSB--S--EEEEEESSHHHHHHHHHHHHHS-TTTHHHHHHHTTEEEEEE-

Sequence (100 aa):
TDGWNVGVRPGKEQSGKLLLKNAAVSTSGDLHQSIEIGGVRYSHIIDPVTGLGLTRHIAATIIAKDATTSDALATACCVAPPDKARQTGISAGATEVITA